Protein AF-A0AAJ0GRT1-F1 (afdb_monomer_lite)

Secondary structure (DSSP, 8-state):
-PPP--HHHHHHHHHH-PPPP--S-HHHHHHHHTSTTTS--HHHHHSTT-GGGGGS---

Organism: NCBI:txid1170767

Radius of gyration: 12.52 Å; chains: 1; bounding box: 29×26×31 Å

Sequence (59 aa):
KNTPVNIVDLIDARRTGKRVEVWDNFEEFRAYTLQDEKRIDLREAKKPPGYLASLLQHL

Structure (mmCIF, N/CA/C/O backbone):
data_AF-A0AAJ0GRT1-F1
#
_entry.id   AF-A0AAJ0GRT1-F1
#
loop_
_atom_site.group_PDB
_atom_s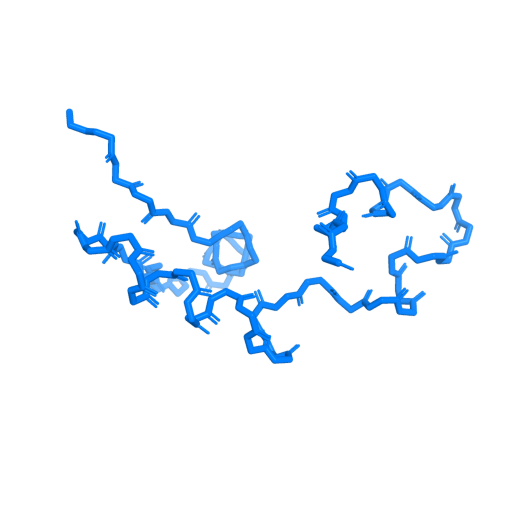ite.id
_atom_site.type_symbol
_atom_site.label_atom_id
_atom_site.label_alt_id
_atom_site.label_comp_id
_atom_site.label_asym_id
_atom_site.label_entity_id
_atom_site.label_seq_id
_atom_site.pdbx_PDB_ins_code
_atom_site.Cartn_x
_atom_site.Cartn_y
_atom_site.Cartn_z
_atom_site.occupancy
_atom_site.B_iso_or_equiv
_atom_site.auth_seq_id
_atom_site.auth_comp_id
_atom_site.auth_asym_id
_atom_site.auth_atom_id
_atom_site.pdbx_PDB_model_num
ATOM 1 N N . LYS A 1 1 ? -18.702 7.386 5.292 1.00 61.53 1 LYS A N 1
ATOM 2 C CA . LYS A 1 1 ? -17.401 7.541 5.989 1.00 61.53 1 LYS A CA 1
ATOM 3 C C . LYS A 1 1 ? -16.361 6.911 5.069 1.00 61.53 1 LYS A C 1
ATOM 5 O O . LYS A 1 1 ? -16.573 5.765 4.697 1.00 61.53 1 LYS A O 1
ATOM 10 N N . ASN A 1 2 ? -15.356 7.657 4.609 1.00 74.38 2 ASN A N 1
ATOM 11 C CA . ASN A 1 2 ? -14.315 7.112 3.731 1.00 74.38 2 ASN A CA 1
ATOM 12 C C . ASN A 1 2 ? -13.168 6.628 4.614 1.00 74.38 2 ASN A C 1
ATOM 14 O O . ASN A 1 2 ? -12.583 7.436 5.330 1.00 74.38 2 ASN A O 1
ATOM 18 N N . THR A 1 3 ? -12.901 5.326 4.598 1.00 84.50 3 THR A N 1
ATOM 19 C CA . THR A 1 3 ? -11.886 4.699 5.447 1.00 84.50 3 THR A CA 1
ATOM 20 C C . THR A 1 3 ? -10.648 4.396 4.605 1.00 84.50 3 THR A C 1
ATOM 22 O O . THR A 1 3 ? -10.767 3.632 3.643 1.00 84.50 3 THR A O 1
ATOM 25 N N . PRO A 1 4 ? -9.485 5.001 4.902 1.00 88.00 4 PRO A N 1
ATOM 26 C CA . PRO A 1 4 ? -8.248 4.699 4.199 1.00 88.00 4 PRO A CA 1
ATOM 27 C C . PRO A 1 4 ? -7.839 3.237 4.389 1.00 88.00 4 PRO A C 1
ATOM 29 O O . PRO A 1 4 ? -7.896 2.675 5.486 1.00 88.00 4 PRO A O 1
ATOM 32 N N . VAL A 1 5 ? -7.438 2.633 3.273 1.00 89.44 5 VAL A N 1
ATOM 33 C CA . VAL A 1 5 ? -6.979 1.250 3.164 1.00 89.44 5 VAL A CA 1
ATOM 34 C C . VAL A 1 5 ? -5.809 1.219 2.190 1.00 89.44 5 VAL A C 1
ATOM 36 O O . VAL A 1 5 ? -5.841 1.884 1.153 1.00 89.44 5 VAL A O 1
ATOM 39 N N . ASN A 1 6 ? -4.780 0.436 2.507 1.00 91.06 6 ASN A N 1
ATOM 40 C CA . ASN A 1 6 ? -3.649 0.236 1.612 1.00 91.06 6 ASN A CA 1
ATOM 41 C C . ASN A 1 6 ? -4.054 -0.680 0.447 1.00 91.06 6 ASN A C 1
ATOM 43 O O . ASN A 1 6 ? -4.607 -1.762 0.649 1.00 91.06 6 ASN A O 1
ATOM 47 N N . ILE A 1 7 ? -3.748 -0.267 -0.783 1.00 88.38 7 ILE A N 1
ATOM 48 C CA . ILE A 1 7 ? -4.051 -1.040 -1.989 1.00 88.38 7 ILE A CA 1
ATOM 49 C C . ILE A 1 7 ? -3.324 -2.391 -2.021 1.00 88.38 7 ILE A C 1
ATOM 51 O O . ILE A 1 7 ? -3.909 -3.375 -2.471 1.00 88.38 7 ILE A O 1
ATOM 55 N N . VAL A 1 8 ? -2.089 -2.465 -1.509 1.00 88.19 8 VAL A N 1
ATOM 56 C CA . VAL A 1 8 ? -1.310 -3.714 -1.469 1.00 88.19 8 VAL A CA 1
ATOM 57 C C . VAL A 1 8 ? -1.998 -4.733 -0.560 1.00 88.19 8 VAL A C 1
ATOM 59 O O . VAL A 1 8 ? -2.251 -5.864 -0.978 1.00 88.19 8 VAL A O 1
ATOM 62 N N . ASP A 1 9 ? -2.397 -4.309 0.641 1.00 89.00 9 ASP A N 1
ATOM 63 C CA . ASP A 1 9 ? -3.103 -5.175 1.588 1.00 89.00 9 ASP A CA 1
ATOM 64 C C . ASP A 1 9 ? -4.506 -5.543 1.091 1.00 89.00 9 ASP A C 1
ATOM 66 O O . ASP A 1 9 ? -4.951 -6.668 1.298 1.00 89.00 9 ASP A O 1
ATOM 70 N N . LEU A 1 10 ? -5.198 -4.645 0.381 1.00 89.56 10 LEU A N 1
ATOM 71 C CA . LEU A 1 10 ? -6.498 -4.950 -0.220 1.00 89.56 10 LEU A CA 1
ATOM 72 C C . LEU A 1 10 ? -6.392 -6.051 -1.288 1.00 89.56 10 LEU A C 1
ATOM 74 O O . LEU A 1 10 ? -7.247 -6.940 -1.352 1.00 89.56 10 LEU A O 1
ATOM 78 N N . ILE A 1 11 ? -5.354 -5.999 -2.126 1.00 87.56 11 ILE A N 1
ATOM 79 C CA . ILE A 1 11 ? -5.082 -7.033 -3.129 1.00 87.56 11 ILE A CA 1
ATOM 80 C C . ILE A 1 11 ? -4.721 -8.353 -2.438 1.00 87.56 11 ILE A C 1
ATOM 82 O O . ILE A 1 11 ? -5.285 -9.391 -2.797 1.00 87.56 11 ILE A O 1
ATOM 86 N N . ASP A 1 12 ? -3.841 -8.334 -1.427 1.00 88.38 12 ASP A N 1
ATOM 87 C CA . ASP A 1 12 ? -3.460 -9.559 -0.710 1.00 88.38 12 ASP A CA 1
ATOM 88 C C . ASP A 1 12 ? -4.650 -10.175 0.033 1.00 88.38 12 ASP A C 1
ATOM 90 O O . ASP A 1 12 ? -4.865 -11.385 -0.056 1.00 88.38 12 ASP A O 1
ATOM 94 N N . ALA A 1 13 ? -5.485 -9.358 0.679 1.00 92.25 13 ALA A N 1
ATOM 95 C CA . ALA A 1 13 ? -6.723 -9.782 1.326 1.00 92.25 13 ALA A CA 1
ATOM 96 C C . ALA A 1 13 ? -7.677 -10.467 0.340 1.00 92.25 13 ALA A C 1
ATOM 98 O O . ALA A 1 13 ? -8.197 -11.543 0.630 1.00 92.25 13 ALA A O 1
ATOM 99 N N . ARG A 1 14 ? -7.862 -9.908 -0.864 1.00 89.69 14 ARG A N 1
ATOM 100 C CA . ARG A 1 14 ? -8.690 -10.541 -1.906 1.00 89.69 14 ARG A CA 1
ATOM 101 C C . ARG A 1 14 ? -8.103 -11.853 -2.426 1.00 89.69 14 ARG A C 1
ATOM 103 O O . ARG A 1 14 ? -8.864 -12.760 -2.744 1.00 89.69 14 ARG A O 1
ATOM 110 N N . ARG A 1 15 ? -6.774 -11.964 -2.515 1.00 90.69 15 ARG A N 1
ATOM 111 C CA . ARG A 1 15 ? -6.082 -13.168 -3.006 1.00 90.69 15 ARG A CA 1
ATOM 112 C C . ARG A 1 15 ? -6.047 -14.295 -1.974 1.00 90.69 15 ARG A C 1
ATOM 114 O O . ARG A 1 15 ? -6.112 -15.462 -2.342 1.00 90.69 15 ARG A O 1
ATOM 121 N N . THR A 1 16 ? -5.886 -13.949 -0.700 1.00 92.12 16 THR A N 1
ATOM 122 C CA . THR A 1 16 ? -5.597 -14.906 0.382 1.00 92.12 16 THR A CA 1
ATOM 123 C C . THR A 1 16 ? -6.748 -15.088 1.367 1.00 92.12 16 THR A C 1
ATOM 125 O O . THR A 1 16 ? -6.698 -15.995 2.192 1.00 92.12 16 THR A O 1
ATOM 128 N N . GLY A 1 17 ? -7.770 -14.230 1.320 1.00 89.12 17 GLY A N 1
ATOM 129 C CA . GLY A 1 17 ? -8.843 -14.182 2.316 1.00 89.12 17 GLY A CA 1
ATOM 130 C C . GLY A 1 17 ? -8.420 -13.575 3.658 1.00 89.12 17 GLY A C 1
ATOM 131 O O . GLY A 1 17 ? -9.186 -13.628 4.620 1.00 89.12 17 GLY A O 1
ATOM 132 N N . LYS A 1 18 ? -7.208 -13.010 3.758 1.00 88.12 18 LYS A N 1
ATOM 133 C CA . LYS A 1 18 ? -6.751 -12.314 4.966 1.00 88.12 18 LYS A CA 1
ATOM 134 C C . LYS A 1 18 ? -7.581 -11.062 5.234 1.00 88.12 18 LYS A C 1
ATOM 136 O O . LYS A 1 18 ? -8.178 -10.472 4.336 1.00 88.12 18 LYS A O 1
ATOM 141 N N . ARG A 1 19 ? -7.596 -10.638 6.498 1.00 88.44 19 ARG A N 1
ATOM 142 C CA . ARG A 1 19 ? -8.208 -9.367 6.892 1.00 88.44 19 ARG A CA 1
ATOM 143 C C . ARG A 1 19 ? -7.363 -8.204 6.383 1.00 88.44 19 ARG A C 1
ATOM 145 O O . ARG A 1 19 ? -6.139 -8.284 6.391 1.00 88.44 19 ARG A O 1
ATOM 152 N N . VAL A 1 20 ? -8.039 -7.138 5.971 1.00 89.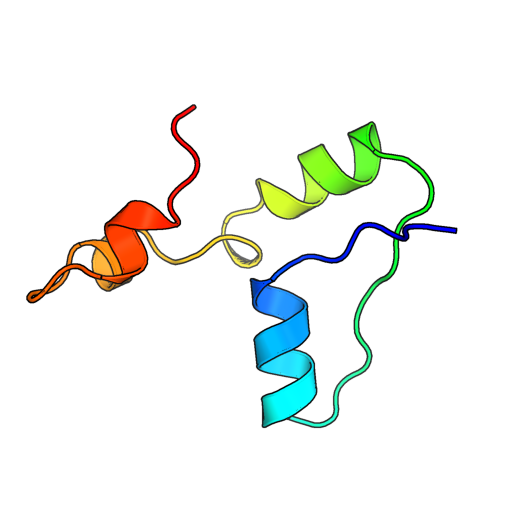88 20 VAL A N 1
ATOM 153 C CA . VAL A 1 20 ? -7.411 -5.876 5.580 1.00 89.88 20 VAL A CA 1
ATOM 154 C C . VAL A 1 20 ? -7.415 -4.914 6.765 1.00 89.88 20 VAL A C 1
ATOM 156 O O . VAL A 1 20 ? -8.404 -4.839 7.498 1.00 89.88 20 VAL A O 1
ATOM 159 N N . GLU A 1 21 ? -6.314 -4.196 6.963 1.00 89.06 21 GLU A N 1
ATOM 160 C CA . GLU A 1 21 ? -6.233 -3.144 7.974 1.00 89.06 21 GLU A CA 1
ATOM 161 C C . GLU A 1 21 ? -6.941 -1.880 7.484 1.00 89.06 21 GLU A C 1
ATOM 163 O O . GLU A 1 21 ? -6.762 -1.429 6.350 1.00 89.06 21 GLU A O 1
ATOM 168 N N . VAL A 1 22 ? -7.772 -1.329 8.363 1.00 90.62 22 VAL A N 1
ATOM 169 C CA . VAL A 1 22 ? -8.544 -0.109 8.144 1.00 90.62 22 VAL A CA 1
ATOM 170 C C . VAL A 1 22 ? -8.054 0.953 9.112 1.00 90.62 22 VAL A C 1
ATOM 172 O O . VAL A 1 22 ? -7.813 0.656 10.280 1.00 90.62 22 VAL A O 1
ATOM 175 N N . TRP A 1 23 ? -7.908 2.181 8.629 1.00 90.81 23 TRP A N 1
ATOM 176 C CA . TRP A 1 23 ? -7.275 3.249 9.397 1.00 90.81 23 TRP A CA 1
ATOM 177 C C . TRP A 1 23 ? -8.241 4.413 9.613 1.00 90.81 23 TRP A C 1
ATOM 179 O O . TRP A 1 23 ? -8.984 4.782 8.707 1.00 90.81 23 TRP A O 1
ATOM 189 N N . ASP A 1 24 ? -8.223 5.008 10.807 1.00 90.25 24 ASP A N 1
ATOM 190 C CA . ASP A 1 24 ? -8.954 6.250 11.110 1.00 90.25 24 ASP A CA 1
ATOM 191 C C . ASP A 1 24 ? -8.014 7.477 11.151 1.00 90.25 24 ASP A C 1
ATOM 193 O O . ASP A 1 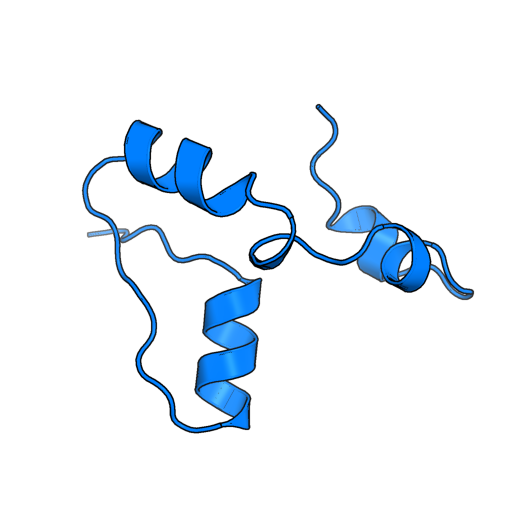24 ? -8.461 8.596 10.898 1.00 90.25 24 ASP A O 1
ATOM 197 N N . ASN A 1 25 ? -6.714 7.279 11.423 1.00 90.81 25 ASN A N 1
ATOM 198 C CA . ASN A 1 25 ? -5.681 8.322 11.434 1.00 90.81 25 ASN A CA 1
ATOM 199 C C . ASN A 1 25 ? -4.855 8.288 10.135 1.00 90.81 25 ASN A C 1
ATOM 201 O O . ASN A 1 25 ? -4.242 7.273 9.800 1.00 90.81 25 ASN A O 1
ATOM 205 N N . PHE A 1 26 ? -4.815 9.411 9.413 1.00 88.50 26 PHE A N 1
ATOM 206 C CA . PHE A 1 26 ? -4.098 9.509 8.143 1.00 88.50 26 PHE A CA 1
ATOM 207 C C . PHE A 1 26 ? -2.569 9.505 8.289 1.00 88.50 26 PHE A C 1
ATOM 209 O O . PHE A 1 26 ? -1.895 8.938 7.435 1.00 88.50 26 PHE A O 1
ATOM 216 N N . GLU A 1 27 ? -2.006 10.094 9.347 1.00 90.00 27 GLU A N 1
ATOM 217 C CA . GLU A 1 27 ? -0.545 10.137 9.530 1.00 90.00 27 GLU A CA 1
ATOM 218 C C . GLU A 1 27 ? 0.021 8.748 9.838 1.00 90.00 27 GLU A C 1
ATOM 220 O O . GLU A 1 27 ? 1.039 8.341 9.276 1.00 90.00 27 GLU A O 1
ATOM 225 N N . GLU A 1 28 ? -0.684 7.979 10.669 1.00 91.00 28 GLU A N 1
ATOM 226 C CA . GLU A 1 28 ? -0.340 6.582 10.945 1.00 91.00 28 GLU A CA 1
ATOM 227 C C . GLU A 1 28 ? -0.479 5.720 9.687 1.00 91.00 28 GLU A C 1
ATOM 229 O O . GLU A 1 28 ? 0.431 4.961 9.353 1.00 91.00 28 GLU A O 1
ATOM 234 N N . PHE A 1 29 ? -1.570 5.905 8.934 1.00 91.06 29 PHE A N 1
ATOM 235 C CA . PHE A 1 29 ? -1.765 5.250 7.642 1.00 91.06 29 PHE A CA 1
ATOM 236 C C . PHE A 1 29 ? -0.631 5.571 6.664 1.00 91.06 29 PHE A C 1
ATOM 238 O O . PHE A 1 29 ? -0.086 4.673 6.023 1.00 91.06 29 PHE A O 1
ATOM 245 N N . ARG A 1 30 ? -0.226 6.842 6.570 1.00 89.19 30 ARG A N 1
ATOM 246 C CA . ARG A 1 30 ? 0.875 7.270 5.708 1.00 89.19 30 ARG A CA 1
ATOM 247 C C . ARG A 1 30 ? 2.169 6.577 6.116 1.00 89.19 30 ARG A C 1
ATOM 249 O O . ARG A 1 30 ? 2.779 5.928 5.272 1.00 89.19 30 ARG A O 1
ATOM 256 N N . ALA A 1 31 ? 2.555 6.655 7.389 1.00 90.06 31 ALA A N 1
ATOM 257 C CA . ALA A 1 31 ? 3.763 6.004 7.895 1.00 90.06 31 ALA A CA 1
ATOM 258 C C . ALA A 1 31 ? 3.767 4.490 7.622 1.00 90.06 31 ALA A C 1
ATOM 260 O O . ALA A 1 31 ? 4.792 3.934 7.233 1.00 90.06 31 ALA A O 1
ATOM 261 N N . TYR A 1 32 ? 2.611 3.841 7.758 1.00 91.19 32 TYR A N 1
ATOM 262 C CA . TYR A 1 32 ? 2.431 2.430 7.439 1.00 91.19 32 TYR A CA 1
ATOM 263 C C . TYR A 1 32 ? 2.641 2.122 5.949 1.00 91.19 32 TYR A C 1
ATOM 265 O O . TYR A 1 32 ? 3.408 1.226 5.605 1.00 91.19 32 TYR A O 1
ATOM 273 N N . THR A 1 33 ? 2.012 2.887 5.050 1.00 87.94 33 THR A N 1
ATOM 274 C CA . THR A 1 33 ? 2.119 2.657 3.593 1.00 87.94 33 THR A CA 1
ATOM 275 C C . THR A 1 33 ? 3.517 2.895 3.018 1.00 87.94 33 THR A C 1
ATOM 277 O O . THR A 1 33 ? 3.803 2.443 1.912 1.00 87.94 33 THR A O 1
ATOM 280 N N . LEU A 1 34 ? 4.394 3.580 3.758 1.00 87.25 34 LEU A N 1
ATOM 281 C CA . LEU A 1 34 ? 5.777 3.842 3.355 1.00 87.25 34 LEU A CA 1
ATOM 282 C C . LEU A 1 34 ? 6.751 2.712 3.709 1.00 87.25 34 LEU A C 1
ATOM 284 O O . LEU A 1 34 ? 7.901 2.760 3.270 1.00 87.25 34 LEU A O 1
ATOM 288 N N . GLN A 1 35 ? 6.312 1.701 4.463 1.00 88.44 35 GLN A N 1
ATOM 289 C CA . GLN A 1 35 ? 7.131 0.528 4.770 1.00 88.44 35 GLN A CA 1
ATOM 290 C C . GLN A 1 35 ? 7.411 -0.293 3.505 1.00 88.44 35 GLN A C 1
ATOM 292 O O . GLN A 1 35 ? 6.565 -0.411 2.613 1.00 88.44 35 GLN A O 1
ATOM 297 N N . ASP A 1 36 ? 8.605 -0.880 3.433 1.00 83.50 36 ASP A N 1
ATOM 298 C CA . ASP A 1 36 ? 9.106 -1.579 2.249 1.00 83.50 36 ASP A CA 1
ATOM 299 C C . ASP A 1 36 ? 8.218 -2.767 1.839 1.00 83.50 36 ASP A C 1
ATOM 301 O O . ASP A 1 36 ? 8.029 -3.012 0.650 1.00 83.50 36 ASP A O 1
ATOM 305 N N . GLU A 1 37 ? 7.605 -3.451 2.805 1.00 85.50 37 GLU A N 1
ATOM 306 C CA . GLU A 1 37 ? 6.701 -4.589 2.601 1.00 85.50 37 GLU A CA 1
ATOM 307 C C . GLU A 1 37 ? 5.256 -4.168 2.292 1.00 85.50 37 GLU A C 1
ATOM 309 O O . GLU A 1 37 ? 4.426 -4.997 1.913 1.00 85.50 37 GLU A O 1
ATOM 314 N N . LYS A 1 38 ? 4.937 -2.885 2.487 1.00 88.75 38 LYS A N 1
ATOM 315 C CA . LYS A 1 38 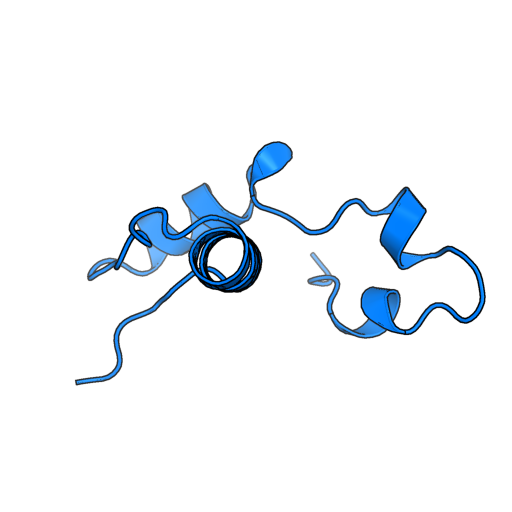? 3.590 -2.313 2.336 1.00 88.75 38 LYS A CA 1
ATOM 316 C C . LYS A 1 38 ? 3.439 -1.454 1.090 1.00 88.75 38 LYS A C 1
ATOM 318 O O . LYS A 1 38 ? 2.328 -1.017 0.787 1.00 88.75 38 LYS A O 1
ATOM 323 N N . ARG A 1 39 ? 4.520 -1.279 0.334 1.00 86.44 39 ARG A N 1
ATOM 324 C CA . ARG A 1 39 ? 4.546 -0.615 -0.969 1.00 86.44 39 ARG A CA 1
AT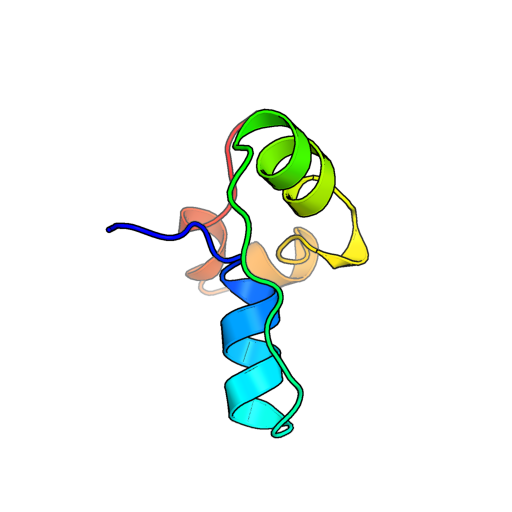OM 325 C C . ARG A 1 39 ? 4.661 -1.622 -2.109 1.00 86.44 39 ARG A C 1
ATOM 327 O O . ARG A 1 39 ? 5.055 -2.771 -1.930 1.00 86.44 39 ARG A O 1
ATOM 334 N N . ILE A 1 40 ? 4.336 -1.166 -3.313 1.00 84.88 40 ILE A N 1
ATOM 335 C CA . ILE A 1 40 ? 4.618 -1.927 -4.531 1.00 84.88 40 ILE A CA 1
ATOM 336 C C . ILE A 1 40 ? 6.139 -1.981 -4.711 1.00 84.88 40 ILE A C 1
ATOM 338 O O . ILE A 1 40 ? 6.809 -0.947 -4.636 1.00 84.88 40 ILE A O 1
ATOM 342 N N . ASP A 1 41 ? 6.683 -3.172 -4.967 1.00 85.56 41 ASP A N 1
ATOM 343 C CA . ASP A 1 41 ? 8.110 -3.324 -5.245 1.00 85.56 41 ASP A CA 1
ATOM 344 C C . ASP A 1 41 ? 8.510 -2.487 -6.473 1.00 85.56 41 ASP A C 1
ATOM 346 O O . ASP A 1 41 ? 7.940 -2.611 -7.560 1.00 85.56 41 ASP A O 1
ATOM 350 N N . LEU A 1 42 ? 9.508 -1.617 -6.294 1.00 84.62 42 LEU A N 1
ATOM 351 C CA . LEU A 1 42 ? 9.955 -0.674 -7.321 1.00 84.62 42 LEU A CA 1
ATOM 352 C C . LEU A 1 42 ? 10.534 -1.366 -8.558 1.00 84.62 42 LEU A C 1
ATOM 354 O O . LEU A 1 42 ? 10.442 -0.823 -9.661 1.00 84.62 42 LEU A O 1
A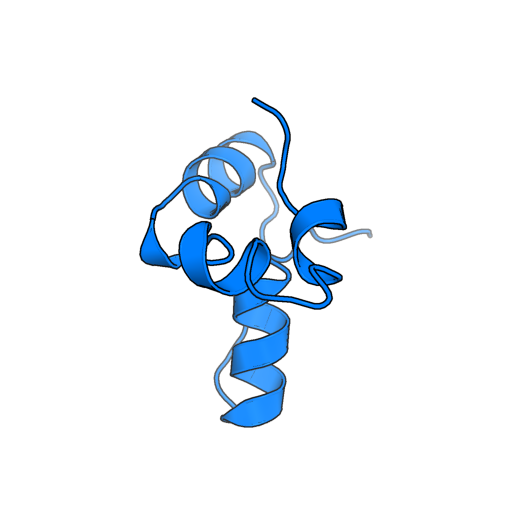TOM 358 N N . ARG A 1 43 ? 11.177 -2.525 -8.384 1.00 86.25 43 ARG A N 1
ATOM 359 C CA . ARG A 1 43 ? 11.791 -3.273 -9.484 1.00 86.25 43 ARG A CA 1
ATOM 360 C C . ARG A 1 43 ? 10.704 -3.949 -10.298 1.00 86.25 43 ARG A C 1
ATOM 362 O O . ARG A 1 43 ? 10.690 -3.784 -11.514 1.00 86.25 43 ARG A O 1
ATOM 369 N N . GLU A 1 44 ? 9.775 -4.634 -9.636 1.00 85.44 44 GLU A N 1
ATOM 370 C CA . GLU A 1 44 ? 8.605 -5.236 -10.277 1.00 85.44 44 GLU A CA 1
ATOM 371 C C . GLU A 1 44 ? 7.756 -4.177 -10.981 1.00 85.44 44 GLU A C 1
ATOM 373 O O . GLU A 1 44 ? 7.340 -4.381 -12.120 1.00 85.44 44 GLU A O 1
ATOM 378 N N . ALA A 1 45 ? 7.573 -3.006 -10.366 1.00 86.31 45 ALA A N 1
ATOM 379 C CA . ALA A 1 45 ? 6.767 -1.943 -10.947 1.00 86.31 45 ALA A CA 1
ATOM 380 C C . ALA A 1 45 ? 7.320 -1.399 -12.274 1.00 86.31 45 ALA A C 1
ATOM 382 O O . ALA A 1 45 ? 6.555 -1.017 -13.161 1.00 86.31 45 ALA A O 1
ATOM 383 N N . LYS A 1 46 ? 8.652 -1.370 -12.407 1.00 86.12 46 LYS A N 1
ATOM 384 C CA . LYS A 1 46 ? 9.372 -0.869 -13.586 1.00 86.12 46 LYS A CA 1
ATOM 385 C C . LYS A 1 46 ? 9.599 -1.933 -14.662 1.00 86.12 46 LYS A C 1
ATOM 387 O O . LYS A 1 46 ? 10.091 -1.590 -15.738 1.00 86.12 46 LYS A O 1
ATOM 392 N N . LYS A 1 47 ? 9.272 -3.208 -14.411 1.00 89.75 47 LYS A N 1
ATOM 393 C CA . LYS A 1 47 ? 9.415 -4.258 -15.431 1.00 89.75 47 LYS A CA 1
ATOM 394 C C . LYS A 1 47 ? 8.497 -3.976 -16.624 1.00 89.75 47 LYS A C 1
ATOM 396 O O . LYS A 1 47 ? 7.349 -3.588 -16.406 1.00 89.75 47 LYS A O 1
ATOM 401 N N . PRO A 1 48 ? 8.949 -4.203 -17.873 1.00 85.56 48 PRO A N 1
ATOM 402 C CA . PRO A 1 48 ? 8.109 -4.019 -19.054 1.00 85.56 48 PRO A CA 1
ATOM 403 C C . PRO A 1 48 ? 6.815 -4.841 -18.946 1.00 85.56 48 PRO A C 1
ATOM 405 O O . PRO A 1 48 ? 6.885 -6.011 -18.564 1.00 85.56 48 PRO A O 1
ATOM 408 N N . PRO A 1 49 ? 5.640 -4.274 -19.272 1.00 81.50 49 PRO A N 1
ATOM 409 C CA . PRO A 1 49 ? 5.405 -2.964 -19.901 1.00 81.50 49 PRO A CA 1
ATOM 410 C C . PRO A 1 49 ? 5.315 -1.759 -18.937 1.00 81.50 49 PRO A C 1
ATOM 412 O O . PRO A 1 49 ? 5.070 -0.647 -19.391 1.00 81.50 49 PRO A O 1
ATOM 415 N N . GLY A 1 50 ? 5.517 -1.939 -17.628 1.00 81.12 50 GLY A N 1
ATOM 416 C CA . GLY A 1 50 ? 5.660 -0.838 -16.665 1.00 81.12 50 GLY A CA 1
ATOM 417 C C . GLY A 1 50 ? 4.353 -0.244 -16.131 1.00 81.12 50 GLY A C 1
ATOM 418 O O . GLY A 1 50 ? 4.366 0.858 -15.591 1.00 81.12 50 GLY A O 1
ATOM 419 N N . TYR A 1 51 ? 3.216 -0.940 -16.248 1.00 81.62 51 TYR A N 1
ATOM 420 C CA . TYR A 1 51 ? 1.908 -0.417 -15.814 1.00 81.62 51 TYR A CA 1
ATOM 421 C C . TYR A 1 51 ? 1.874 -0.003 -14.339 1.00 81.62 51 TYR A C 1
ATOM 423 O O . TYR A 1 51 ? 1.309 1.030 -13.982 1.00 81.62 51 TYR A O 1
ATOM 431 N N . LEU A 1 52 ? 2.529 -0.785 -13.486 1.00 81.56 52 LEU A N 1
ATOM 432 C CA . LEU A 1 52 ? 2.597 -0.542 -12.050 1.00 81.56 52 LEU A CA 1
ATOM 433 C C . LEU A 1 52 ? 3.450 0.685 -11.692 1.00 81.56 52 LEU A C 1
ATOM 435 O O . LEU A 1 52 ? 3.263 1.244 -10.616 1.00 81.56 52 LEU A O 1
ATOM 439 N N . ALA A 1 53 ? 4.330 1.152 -12.586 1.00 83.25 53 ALA A N 1
ATOM 440 C CA . ALA A 1 53 ? 5.126 2.356 -12.356 1.00 83.25 53 ALA A CA 1
ATOM 441 C C . ALA A 1 53 ? 4.253 3.610 -12.173 1.00 83.25 53 ALA A C 1
ATOM 443 O O . ALA A 1 53 ? 4.631 4.511 -11.432 1.00 83.25 53 ALA A O 1
ATOM 444 N N . SER A 1 54 ? 3.068 3.646 -12.794 1.00 82.94 54 SER A N 1
ATOM 445 C CA . SER A 1 54 ? 2.094 4.739 -12.632 1.00 82.94 54 SER A CA 1
ATOM 446 C C . SER A 1 54 ? 1.456 4.804 -11.240 1.00 82.94 54 SER A C 1
ATOM 448 O O . SER A 1 54 ? 0.938 5.847 -10.851 1.00 82.94 54 SER A O 1
ATOM 450 N N . LEU A 1 55 ? 1.502 3.700 -10.489 1.00 80.12 55 LEU A N 1
ATOM 451 C CA . LEU A 1 55 ? 0.965 3.588 -9.133 1.00 80.12 55 LEU A CA 1
ATOM 452 C C . LEU A 1 55 ? 2.029 3.854 -8.061 1.00 80.12 55 LEU A C 1
ATOM 454 O O . LEU A 1 55 ? 1.719 3.836 -6.870 1.00 80.12 55 LEU A O 1
ATOM 458 N N . LEU A 1 56 ? 3.283 4.079 -8.463 1.00 79.69 56 LEU A N 1
ATOM 459 C CA . LEU A 1 56 ? 4.344 4.442 -7.537 1.00 79.69 56 LEU A CA 1
ATOM 460 C C . LEU A 1 56 ? 4.102 5.865 -7.034 1.00 79.69 56 LEU A C 1
ATOM 462 O O . LEU A 1 56 ? 3.989 6.806 -7.821 1.00 79.69 56 LEU A O 1
ATOM 466 N N . GLN A 1 57 ? 4.056 6.025 -5.714 1.00 67.19 57 GLN A N 1
ATOM 467 C CA . GLN A 1 57 ? 4.069 7.348 -5.105 1.00 67.19 57 GLN A CA 1
ATOM 468 C C . GLN A 1 57 ? 5.407 8.018 -5.446 1.00 67.19 57 GLN A C 1
ATOM 470 O O . GLN A 1 57 ? 6.467 7.510 -5.083 1.00 67.19 57 GLN A O 1
ATOM 475 N N . HIS A 1 58 ? 5.361 9.138 -6.170 1.00 59.00 58 HIS A N 1
ATOM 476 C CA . HIS A 1 58 ? 6.495 10.056 -6.224 1.00 59.00 58 HIS A CA 1
ATOM 477 C C . HIS A 1 58 ? 6.625 10.688 -4.837 1.00 59.00 58 HIS A C 1
ATOM 479 O O . HIS A 1 58 ? 5.725 11.412 -4.408 1.00 59.00 58 HIS A O 1
ATOM 485 N N . LEU A 1 59 ? 7.718 10.383 -4.144 1.00 49.19 59 LEU A N 1
ATOM 486 C CA . LEU A 1 59 ? 8.199 11.148 -2.997 1.00 49.19 59 LEU A CA 1
ATOM 487 C C . LEU A 1 59 ? 9.463 11.894 -3.402 1.00 49.19 59 LEU A C 1
ATOM 489 O O . LEU A 1 59 ? 10.305 11.266 -4.085 1.00 49.19 59 LEU A O 1
#

pLDDT: mean 85.29, std 8.04, range [49.19, 92.25]

Foldseek 3Di:
DDWDWQPVQVVVCVVPVDDTDTDPDPVVVVVQCPDCNNDDPPVVCCPPVNPNVVVDDDD